Protein AF-A0A357CZ38-F1 (afdb_monomer)

Foldseek 3Di:
DQVVLVVLVVVCVVVVFFEEAEEEDPCCVPCVFVVCVVVVCVVVRHRYDYLQNCLVVDDFADFPDDDPDPSLSSLRSSLLSQLVDPRYDYEYEAADCDDVRVVSLVRSCVSNVVSVHHYHYDHGYDDD

Sequence (128 aa):
IRAKGLDAIEYARKNSRRVMILASRPYHIDPEIGHGIDKLASALGFVVVSEDSVASLTTPAQVDVINQWTYHARLYNAAKYATEHADTELVQLVSFGCGIDAITTDEVRSILERGGKLYTQIKIDEIT

Solvent-accessible surface area (backbone atoms only — not comparable to full-atom values): 7169 Å² total; per-residue (Å²): 104,45,70,59,31,49,54,46,52,51,50,18,58,77,66,79,30,38,36,33,31,55,32,62,57,82,70,45,73,39,78,93,64,33,74,57,51,69,58,52,44,40,73,76,54,33,37,76,38,45,24,76,35,40,25,79,78,40,72,83,52,90,72,99,62,92,82,89,47,74,66,59,52,24,49,40,9,27,32,41,42,26,43,78,32,94,58,37,43,54,39,38,50,39,69,59,83,56,74,70,45,39,58,52,51,52,50,38,35,50,48,16,48,78,46,77,37,79,71,45,74,46,80,54,72,89,82,129

pLDDT: mean 91.88, std 8.94, range [46.5, 98.44]

Radius of gyration: 14.03 Å; Cα contacts (8 Å, |Δi|>4): 198; chains: 1; bounding box: 39×34×30 Å

Structure (mmCIF, N/CA/C/O backbone):
data_AF-A0A357CZ38-F1
#
_entry.id   AF-A0A357CZ38-F1
#
loop_
_atom_site.group_PDB
_atom_site.id
_atom_site.type_symbol
_atom_site.label_atom_id
_atom_site.label_alt_id
_atom_site.label_comp_id
_atom_site.label_asym_id
_atom_site.label_entity_id
_atom_site.label_seq_id
_atom_site.pdbx_PDB_ins_code
_atom_site.Cartn_x
_atom_site.Cartn_y
_atom_site.Cartn_z
_atom_site.occupancy
_atom_site.B_iso_or_equiv
_atom_site.auth_seq_id
_atom_site.auth_comp_id
_atom_site.auth_asym_id
_atom_site.auth_atom_id
_atom_site.pdbx_PDB_model_num
ATOM 1 N N . ILE A 1 1 ? -11.949 -7.305 -9.566 1.00 81.81 1 ILE A N 1
ATOM 2 C CA . ILE A 1 1 ? -11.042 -6.807 -8.501 1.00 81.81 1 ILE A CA 1
ATOM 3 C C . ILE A 1 1 ? -11.688 -5.639 -7.759 1.00 81.81 1 ILE A C 1
ATOM 5 O O . ILE A 1 1 ? -12.101 -5.848 -6.633 1.00 81.81 1 ILE A O 1
ATOM 9 N N . ARG A 1 2 ? -11.927 -4.485 -8.399 1.00 91.00 2 ARG A N 1
ATOM 10 C CA . ARG A 1 2 ? -12.509 -3.281 -7.755 1.00 91.00 2 ARG A CA 1
ATOM 11 C C . ARG A 1 2 ? -13.789 -3.507 -6.935 1.00 91.00 2 ARG A C 1
ATOM 13 O O . ARG A 1 2 ? -13.831 -3.117 -5.779 1.00 91.00 2 ARG A O 1
ATOM 20 N N . ALA A 1 3 ? -14.792 -4.196 -7.490 1.00 94.38 3 ALA A N 1
ATOM 21 C CA . ALA A 1 3 ? -16.025 -4.508 -6.752 1.00 94.38 3 ALA A CA 1
ATOM 22 C C . ALA A 1 3 ? -15.754 -5.334 -5.478 1.00 94.38 3 ALA A C 1
ATOM 24 O O . ALA A 1 3 ? -16.264 -5.017 -4.415 1.00 94.38 3 ALA A O 1
ATOM 25 N N . LYS A 1 4 ? -14.864 -6.331 -5.559 1.00 95.31 4 LYS A N 1
ATOM 26 C CA . LYS A 1 4 ? -14.449 -7.127 -4.394 1.00 95.31 4 LYS A CA 1
ATOM 27 C C . LYS A 1 4 ? -13.626 -6.327 -3.385 1.00 95.31 4 LYS A C 1
ATOM 29 O O . LYS A 1 4 ? -13.738 -6.577 -2.193 1.00 95.31 4 LYS A O 1
ATOM 34 N N . GLY A 1 5 ? -12.833 -5.366 -3.854 1.00 96.06 5 GLY A N 1
ATOM 35 C CA . GLY A 1 5 ? -12.133 -4.410 -2.999 1.00 96.06 5 GLY A CA 1
ATOM 36 C C . GLY A 1 5 ? -13.097 -3.566 -2.168 1.00 96.06 5 GLY A C 1
ATOM 37 O O . GLY A 1 5 ? -12.914 -3.435 -0.962 1.00 96.06 5 GLY A O 1
ATOM 38 N N . LEU A 1 6 ? -14.159 -3.060 -2.800 1.00 97.12 6 LEU A N 1
ATOM 39 C CA . LEU A 1 6 ? -15.229 -2.335 -2.116 1.00 97.12 6 LEU A CA 1
ATOM 40 C C . LEU A 1 6 ? -15.962 -3.223 -1.105 1.00 97.12 6 LEU A C 1
ATOM 42 O O . LEU A 1 6 ? -16.078 -2.826 0.053 1.00 97.12 6 LEU A O 1
ATOM 46 N N . ASP A 1 7 ? -16.357 -4.441 -1.498 1.00 97.94 7 ASP A N 1
ATOM 47 C CA . ASP A 1 7 ? -16.976 -5.415 -0.585 1.00 97.94 7 ASP A CA 1
ATOM 48 C C . ASP A 1 7 ? -16.093 -5.654 0.659 1.00 97.94 7 ASP A C 1
ATOM 50 O O . ASP A 1 7 ? -16.586 -5.693 1.788 1.00 97.94 7 ASP A O 1
ATOM 54 N N . ALA A 1 8 ? -14.775 -5.790 0.465 1.00 97.62 8 ALA A N 1
ATOM 55 C CA . ALA A 1 8 ? -13.810 -6.005 1.540 1.00 97.62 8 ALA A CA 1
ATOM 56 C C . ALA A 1 8 ? -13.671 -4.780 2.458 1.00 97.62 8 ALA A C 1
ATOM 58 O O . ALA A 1 8 ? -13.682 -4.929 3.679 1.00 97.62 8 ALA A O 1
ATOM 59 N N . ILE A 1 9 ? -13.593 -3.568 1.901 1.00 98.00 9 ILE A N 1
ATOM 60 C CA . ILE A 1 9 ? -13.539 -2.323 2.684 1.00 98.00 9 ILE A CA 1
ATOM 61 C C . ILE A 1 9 ? -14.814 -2.147 3.511 1.00 98.00 9 ILE A C 1
ATOM 63 O O . ILE A 1 9 ? -14.751 -1.820 4.698 1.00 98.00 9 ILE A O 1
ATOM 67 N N . GLU A 1 10 ? -15.981 -2.392 2.915 1.00 97.94 10 GLU A N 1
ATOM 68 C CA . GLU A 1 10 ? -17.246 -2.343 3.642 1.00 97.94 10 GLU A CA 1
ATOM 69 C C . GLU A 1 10 ? -17.300 -3.381 4.759 1.00 97.94 10 GLU A C 1
ATOM 71 O O . GLU A 1 10 ? -17.736 -3.068 5.867 1.00 97.94 10 GLU A O 1
ATOM 76 N N . TYR A 1 11 ? -16.848 -4.607 4.487 1.00 98.31 11 TYR A N 1
ATOM 77 C CA . TYR A 1 11 ? -16.737 -5.646 5.501 1.00 98.31 11 TYR A CA 1
ATOM 78 C C . TYR A 1 11 ? -15.812 -5.210 6.644 1.00 98.31 11 TYR A C 1
ATOM 80 O O . TYR A 1 11 ? -16.179 -5.378 7.807 1.00 98.31 11 TYR A O 1
ATOM 88 N N . ALA A 1 12 ? -14.658 -4.607 6.342 1.00 98.19 12 ALA A N 1
ATOM 89 C CA . ALA A 1 12 ? -13.726 -4.111 7.351 1.00 98.19 12 ALA A CA 1
ATOM 90 C C . ALA A 1 12 ? -14.404 -3.104 8.285 1.00 98.19 12 ALA A C 1
ATOM 92 O O . ALA A 1 12 ? -14.440 -3.306 9.499 1.00 98.19 12 ALA A O 1
ATOM 93 N N . ARG A 1 13 ? -15.049 -2.086 7.707 1.00 97.69 13 ARG A N 1
ATOM 94 C CA . ARG A 1 13 ? -15.745 -1.023 8.444 1.00 97.69 13 ARG A CA 1
ATOM 95 C C . ARG A 1 13 ? -16.922 -1.547 9.264 1.00 97.69 13 ARG A C 1
ATOM 97 O O . ARG A 1 13 ? -17.047 -1.195 10.432 1.00 97.69 13 ARG A O 1
ATOM 104 N N . LYS A 1 14 ? -17.746 -2.435 8.691 1.00 98.25 14 LYS A N 1
ATOM 105 C CA . LYS A 1 14 ? -18.881 -3.080 9.385 1.00 98.25 14 LYS A CA 1
ATOM 106 C C . LYS A 1 14 ? -18.436 -3.916 10.589 1.00 98.25 14 LYS A C 1
ATOM 108 O O . LYS A 1 14 ? -19.205 -4.071 11.530 1.00 98.25 14 LYS A O 1
ATOM 113 N N . ASN A 1 15 ? -17.213 -4.444 10.562 1.00 97.88 15 ASN A N 1
ATOM 114 C CA . ASN A 1 15 ? -16.657 -5.289 11.620 1.00 97.88 15 ASN A CA 1
ATOM 115 C C . ASN A 1 15 ? -15.610 -4.569 12.488 1.00 97.88 15 ASN A C 1
ATOM 117 O O . ASN A 1 15 ? -14.876 -5.237 13.216 1.00 97.88 15 ASN A O 1
ATOM 121 N N . SER A 1 16 ? -15.509 -3.237 12.406 1.00 97.31 16 SER A N 1
ATOM 122 C CA . SER A 1 16 ? -14.522 -2.432 13.147 1.00 97.31 16 SER A CA 1
ATOM 123 C C . SER A 1 16 ? -13.074 -2.912 12.967 1.00 97.31 16 SER A C 1
ATOM 125 O O . SER A 1 16 ? -12.264 -2.868 13.893 1.00 97.31 16 SER A O 1
ATOM 127 N N . ARG A 1 17 ? -12.743 -3.398 11.767 1.00 97.94 17 ARG A N 1
ATOM 128 C CA . ARG A 1 17 ? -11.399 -3.833 11.375 1.00 97.94 17 ARG A CA 1
ATOM 129 C C . ARG A 1 17 ? -10.720 -2.756 10.545 1.00 97.94 17 ARG A C 1
ATOM 131 O O . ARG A 1 17 ? -11.363 -2.060 9.763 1.00 97.94 17 ARG A O 1
ATOM 138 N N . ARG A 1 18 ? -9.399 -2.667 10.680 1.00 97.94 18 ARG A N 1
ATOM 139 C CA . ARG A 1 18 ? -8.569 -1.794 9.844 1.00 97.94 18 ARG A CA 1
ATOM 140 C C . ARG A 1 18 ? -8.324 -2.429 8.481 1.00 97.94 18 ARG A C 1
ATOM 142 O O . ARG A 1 18 ? -8.227 -3.653 8.364 1.00 97.94 18 ARG A O 1
ATOM 149 N N . VAL A 1 19 ? -8.187 -1.585 7.467 1.00 98.44 19 VAL A N 1
ATOM 150 C CA . VAL A 1 19 ? -7.829 -1.986 6.106 1.00 98.44 19 VAL A CA 1
ATOM 151 C C . VAL A 1 19 ? -6.316 -1.874 5.942 1.00 98.44 19 VAL A C 1
ATOM 153 O O . VAL A 1 19 ? -5.730 -0.847 6.277 1.00 98.44 19 VAL A O 1
ATOM 156 N N . MET A 1 20 ? -5.684 -2.921 5.416 1.00 98.38 20 MET A N 1
ATOM 157 C CA . MET A 1 20 ? -4.292 -2.881 4.976 1.00 98.38 20 MET A CA 1
ATOM 158 C C . MET A 1 20 ? -4.254 -2.932 3.453 1.00 98.38 20 MET A C 1
ATOM 160 O O . MET A 1 20 ? -4.645 -3.930 2.848 1.00 98.38 20 MET A O 1
ATOM 164 N N . ILE A 1 21 ? -3.755 -1.867 2.835 1.00 98.06 21 ILE A N 1
ATOM 165 C CA . ILE A 1 21 ? -3.370 -1.877 1.429 1.00 98.06 21 ILE A CA 1
ATOM 166 C C . ILE A 1 21 ? -2.002 -2.544 1.355 1.00 98.06 21 ILE A C 1
ATOM 168 O O . ILE A 1 21 ? -0.999 -1.950 1.752 1.00 98.06 21 ILE A O 1
ATOM 172 N N . LEU A 1 22 ? -1.965 -3.774 0.853 1.00 96.31 22 LEU A N 1
ATOM 173 C CA . LEU A 1 22 ? -0.722 -4.480 0.575 1.00 96.31 22 LEU A CA 1
ATOM 174 C C . LEU A 1 22 ? -0.306 -4.173 -0.865 1.00 96.31 22 LEU A C 1
ATOM 176 O O . LEU A 1 22 ? -0.731 -4.833 -1.813 1.00 96.31 22 LEU A O 1
ATOM 180 N N . ALA A 1 23 ? 0.488 -3.118 -1.021 1.00 95.50 23 ALA A N 1
ATOM 181 C CA . ALA A 1 23 ? 0.969 -2.661 -2.312 1.00 95.50 23 ALA A CA 1
ATOM 182 C C . ALA A 1 23 ? 2.235 -3.430 -2.696 1.00 95.50 23 ALA A C 1
ATOM 184 O O . ALA A 1 23 ? 3.204 -3.473 -1.938 1.00 95.50 23 ALA A O 1
ATOM 185 N N . SER A 1 24 ? 2.247 -4.046 -3.874 1.00 90.31 24 SER A N 1
ATOM 186 C CA . SER A 1 24 ? 3.365 -4.896 -4.282 1.00 90.31 24 SER A CA 1
ATOM 187 C C . SER A 1 24 ? 3.521 -4.951 -5.797 1.00 90.31 24 SER A C 1
ATOM 189 O O . SER A 1 24 ? 2.592 -4.667 -6.556 1.00 90.31 24 SER A O 1
ATOM 191 N N . ARG A 1 25 ? 4.724 -5.295 -6.265 1.00 88.19 25 ARG A N 1
ATOM 192 C CA . ARG A 1 25 ? 4.964 -5.660 -7.672 1.00 88.19 25 ARG A CA 1
ATOM 193 C C . ARG A 1 25 ? 4.201 -6.941 -8.048 1.00 88.19 25 ARG A C 1
ATOM 195 O O . ARG A 1 25 ? 4.086 -7.812 -7.191 1.00 88.19 25 ARG A O 1
ATOM 202 N N . PRO A 1 26 ? 3.764 -7.107 -9.317 1.00 85.94 26 PRO A N 1
ATOM 203 C CA . PRO A 1 26 ? 2.977 -8.270 -9.739 1.00 85.94 26 PRO A CA 1
ATOM 204 C C . PRO A 1 26 ? 3.593 -9.629 -9.395 1.00 85.94 26 PRO A C 1
ATOM 206 O O . PRO A 1 26 ? 2.853 -10.561 -9.123 1.00 85.94 26 PRO A O 1
ATOM 209 N N . TYR A 1 27 ? 4.923 -9.742 -9.379 1.00 85.94 27 TYR A N 1
ATOM 210 C CA . TYR A 1 27 ? 5.610 -10.993 -9.058 1.00 85.94 27 TYR A CA 1
ATOM 211 C C . TYR A 1 27 ? 5.538 -11.381 -7.571 1.00 85.94 27 TYR A C 1
ATOM 213 O O . TYR A 1 27 ? 5.681 -12.552 -7.260 1.00 85.94 27 TYR A O 1
ATOM 221 N N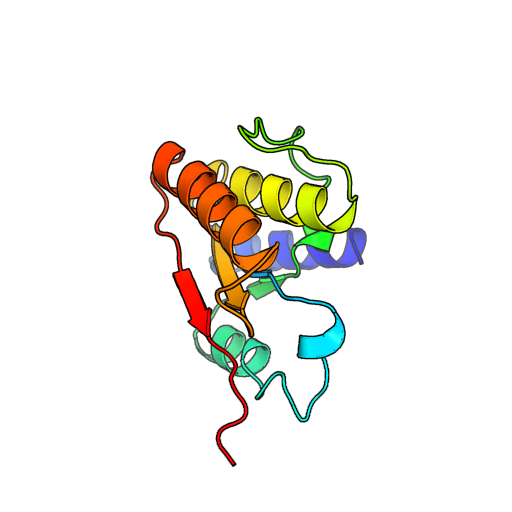 . HIS A 1 28 ? 5.250 -10.461 -6.641 1.00 88.00 28 HIS A N 1
ATOM 222 C CA . HIS A 1 28 ? 5.124 -10.810 -5.215 1.00 88.00 28 HIS A CA 1
ATOM 223 C C . HIS A 1 28 ? 3.873 -11.638 -4.888 1.00 88.00 28 HIS A C 1
ATOM 225 O O . HIS A 1 28 ? 3.734 -12.108 -3.763 1.00 88.00 28 HIS A O 1
ATOM 231 N N . ILE A 1 29 ? 2.943 -11.797 -5.836 1.00 84.38 29 ILE A N 1
ATOM 232 C CA . ILE A 1 29 ? 1.805 -12.711 -5.671 1.00 84.38 29 ILE A CA 1
ATOM 233 C C . ILE A 1 29 ? 2.228 -14.180 -5.780 1.00 84.38 29 ILE A C 1
ATOM 235 O O . ILE A 1 29 ? 1.459 -15.066 -5.407 1.00 84.38 29 ILE A O 1
ATOM 239 N N . ASP A 1 30 ? 3.424 -14.438 -6.316 1.00 84.50 30 ASP A N 1
ATOM 240 C CA . ASP A 1 30 ? 3.953 -15.785 -6.428 1.00 84.50 30 ASP A CA 1
ATOM 241 C C . ASP A 1 30 ? 4.093 -16.412 -5.026 1.00 84.50 30 ASP A C 1
ATOM 243 O O . ASP A 1 30 ? 4.662 -15.773 -4.135 1.00 84.50 30 ASP A O 1
ATOM 247 N N . PRO A 1 31 ? 3.572 -17.631 -4.784 1.00 78.56 31 PRO A N 1
ATOM 248 C CA . PRO A 1 31 ? 3.658 -18.288 -3.482 1.00 78.56 31 PRO A CA 1
ATOM 249 C C . PRO A 1 31 ? 5.084 -18.472 -2.948 1.00 78.56 31 PRO A C 1
ATOM 251 O O . PRO A 1 31 ? 5.259 -18.507 -1.729 1.00 78.56 31 PRO A O 1
ATOM 254 N N . GLU A 1 32 ? 6.081 -18.583 -3.828 1.00 77.19 32 GLU A N 1
ATOM 255 C CA . GLU A 1 32 ? 7.492 -18.734 -3.459 1.00 77.19 32 GLU A CA 1
ATOM 256 C C . GLU A 1 32 ? 8.120 -17.396 -3.027 1.00 77.19 32 GLU A C 1
ATOM 258 O O . GLU A 1 32 ? 9.109 -17.397 -2.299 1.00 77.19 32 GLU A O 1
ATOM 263 N N . ILE A 1 33 ? 7.500 -16.260 -3.385 1.00 74.69 33 ILE A N 1
ATOM 264 C CA . ILE A 1 33 ? 7.996 -14.896 -3.121 1.00 74.69 33 ILE A CA 1
ATOM 265 C C . ILE A 1 33 ? 7.167 -14.166 -2.051 1.00 74.69 33 ILE A C 1
ATOM 267 O O . ILE A 1 33 ? 7.697 -13.435 -1.219 1.00 74.69 33 ILE A O 1
ATOM 271 N N . GLY A 1 34 ? 5.841 -14.305 -2.067 1.00 71.12 34 GLY A N 1
ATOM 272 C CA . GLY A 1 34 ? 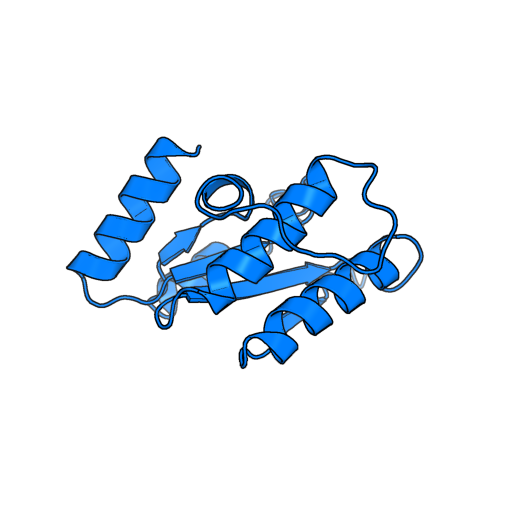4.934 -13.523 -1.219 1.00 71.12 34 GLY A CA 1
ATOM 273 C C . GLY A 1 34 ? 4.952 -13.918 0.260 1.00 71.12 34 GLY A C 1
ATOM 274 O O . GLY A 1 34 ? 4.392 -13.204 1.095 1.00 71.12 34 GLY A O 1
ATOM 275 N N . HIS A 1 35 ? 5.560 -15.068 0.582 1.00 76.69 35 HIS A N 1
ATOM 276 C CA . HIS A 1 35 ? 5.775 -15.606 1.933 1.00 76.69 35 HIS A CA 1
ATOM 277 C C . HIS A 1 35 ? 4.542 -15.566 2.867 1.00 76.69 35 HIS A C 1
ATOM 279 O O . HIS A 1 35 ? 4.673 -15.551 4.090 1.00 76.69 35 HIS A O 1
ATOM 285 N N . GLY A 1 36 ? 3.323 -15.552 2.313 1.00 84.06 36 GLY A N 1
ATOM 286 C CA . GLY A 1 36 ? 2.073 -15.509 3.079 1.00 84.06 36 GLY A CA 1
ATOM 287 C C . GLY A 1 36 ? 1.859 -14.234 3.905 1.00 84.06 36 GLY A C 1
ATOM 288 O O . GLY A 1 36 ? 1.157 -14.279 4.918 1.00 84.06 36 GLY A O 1
ATOM 289 N N . ILE A 1 37 ? 2.456 -13.103 3.511 1.00 89.31 37 ILE A N 1
ATOM 290 C CA . ILE A 1 37 ? 2.331 -11.820 4.229 1.00 89.31 37 ILE A CA 1
ATOM 291 C C . ILE A 1 37 ? 0.866 -11.369 4.339 1.00 89.31 37 ILE A C 1
ATOM 293 O O . ILE A 1 37 ? 0.441 -10.852 5.373 1.00 89.31 37 ILE A O 1
ATOM 297 N N . ASP A 1 38 ? 0.067 -11.621 3.307 1.00 87.75 38 ASP A N 1
ATOM 298 C CA . ASP A 1 38 ? -1.378 -11.388 3.284 1.00 87.75 38 ASP A CA 1
ATOM 299 C C . ASP A 1 38 ? -2.120 -12.187 4.375 1.00 87.75 38 ASP A C 1
ATOM 301 O O . ASP A 1 38 ? -3.002 -11.660 5.067 1.00 87.75 38 ASP A O 1
ATOM 305 N N . LYS A 1 39 ? -1.725 -13.448 4.587 1.00 90.19 39 LYS A N 1
ATOM 306 C CA . LYS A 1 39 ? -2.282 -14.311 5.638 1.00 90.19 39 LYS A CA 1
ATOM 307 C C . LYS A 1 39 ? -1.876 -13.827 7.023 1.00 90.19 39 LYS A C 1
ATOM 309 O O . LYS A 1 39 ? -2.722 -13.793 7.916 1.00 90.19 39 LYS A O 1
ATOM 314 N N . LEU A 1 40 ? -0.618 -13.414 7.197 1.00 92.00 40 LEU A N 1
ATOM 315 C CA . LEU A 1 40 ? -0.139 -12.833 8.452 1.00 92.00 40 LEU A CA 1
ATOM 316 C C . LEU A 1 40 ? -0.911 -11.553 8.796 1.00 92.00 40 LEU A C 1
ATOM 318 O O . LEU A 1 40 ? -1.422 -11.426 9.907 1.00 92.00 40 LEU A O 1
ATOM 322 N N . ALA A 1 41 ? -1.065 -10.635 7.840 1.00 93.88 41 ALA A N 1
ATOM 323 C CA . ALA A 1 41 ? -1.844 -9.414 8.029 1.00 93.88 41 ALA A CA 1
ATOM 324 C C . ALA A 1 41 ? -3.304 -9.718 8.408 1.00 93.88 41 ALA A C 1
ATOM 326 O O . ALA A 1 41 ? -3.848 -9.118 9.338 1.00 93.88 41 ALA A O 1
ATOM 327 N N . SER A 1 42 ? -3.917 -10.709 7.755 1.00 93.38 42 SER A N 1
ATOM 328 C CA . SER A 1 42 ? -5.274 -11.160 8.085 1.00 93.38 42 SER A CA 1
ATOM 329 C C . SER A 1 42 ? -5.368 -11.740 9.504 1.00 93.38 42 SER A C 1
ATOM 331 O O . SER A 1 42 ? -6.311 -11.436 10.238 1.00 93.38 42 SER A O 1
ATOM 333 N N . ALA A 1 43 ? -4.372 -12.525 9.930 1.00 94.69 43 ALA A N 1
ATOM 334 C CA . ALA A 1 43 ? -4.286 -13.077 11.284 1.00 94.69 43 ALA A CA 1
ATOM 335 C C . ALA A 1 43 ? -4.094 -11.989 12.358 1.00 94.69 43 ALA A C 1
ATOM 337 O O . ALA A 1 43 ? -4.625 -12.114 13.459 1.00 94.69 43 ALA A O 1
ATOM 338 N N . LEU A 1 44 ? -3.413 -10.889 12.017 1.00 95.19 44 LEU A N 1
ATOM 339 C CA . LEU A 1 44 ? -3.286 -9.689 12.856 1.00 95.19 44 LEU A CA 1
ATOM 340 C C . LEU A 1 44 ? -4.569 -8.837 12.906 1.00 95.19 44 LEU A C 1
ATOM 342 O O . LEU A 1 44 ? -4.606 -7.808 13.577 1.00 95.19 44 LEU A O 1
ATOM 346 N N . GLY A 1 45 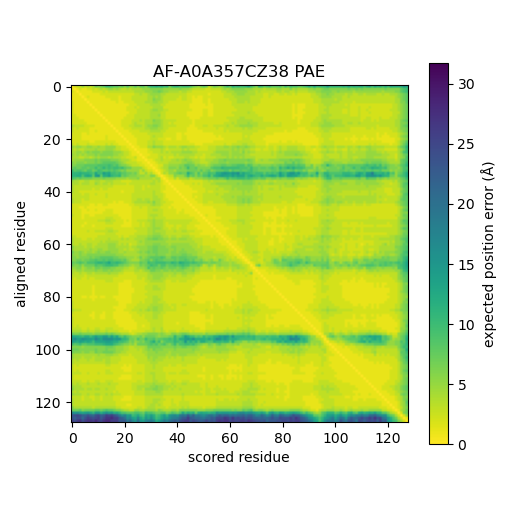? -5.636 -9.260 12.223 1.00 95.75 45 GLY A N 1
ATOM 347 C CA . GLY A 1 45 ? -6.958 -8.645 12.297 1.00 95.75 45 GLY A CA 1
ATOM 348 C C . GLY A 1 45 ? -7.281 -7.666 11.171 1.00 95.75 45 GLY A C 1
ATOM 349 O O . GLY A 1 45 ? -8.407 -7.157 11.139 1.00 95.75 45 GLY A O 1
ATOM 350 N N . PHE A 1 46 ? -6.358 -7.436 10.235 1.00 97.75 46 PHE A N 1
ATOM 351 C CA . PHE A 1 46 ? -6.584 -6.557 9.091 1.00 97.75 46 PHE A CA 1
ATOM 352 C C . PHE A 1 46 ? -7.482 -7.206 8.040 1.00 97.75 46 PHE A C 1
ATOM 354 O O . PHE A 1 46 ? -7.512 -8.423 7.869 1.00 97.75 46 PHE A O 1
ATOM 361 N N . VAL A 1 47 ? -8.182 -6.364 7.287 1.00 98.06 47 VAL A N 1
ATOM 362 C CA . VAL A 1 47 ? -8.732 -6.746 5.987 1.00 98.06 47 VAL A CA 1
ATOM 363 C C . VAL A 1 47 ? -7.758 -6.277 4.916 1.00 98.06 47 VAL A C 1
ATOM 365 O O . VAL A 1 47 ? -7.483 -5.083 4.809 1.00 98.06 47 VAL A O 1
ATOM 368 N N . VAL A 1 48 ? -7.211 -7.218 4.150 1.00 96.75 48 VAL A N 1
ATOM 369 C CA . VAL A 1 48 ? -6.165 -6.939 3.161 1.00 96.75 48 VAL A CA 1
ATOM 370 C C . VAL A 1 48 ? -6.785 -6.656 1.794 1.00 96.75 48 VAL A C 1
ATOM 372 O O . VAL A 1 48 ? -7.626 -7.417 1.316 1.00 96.75 48 VAL A O 1
ATOM 375 N N . VAL A 1 49 ? -6.351 -5.571 1.155 1.00 97.06 49 VAL A N 1
ATOM 376 C CA . VAL A 1 49 ? -6.715 -5.202 -0.221 1.00 97.06 49 VAL A CA 1
ATOM 377 C C . VAL A 1 49 ? -5.465 -4.838 -1.022 1.00 97.06 49 VAL A C 1
ATOM 379 O O . VAL A 1 49 ? -4.450 -4.444 -0.455 1.00 97.06 49 VAL A O 1
ATOM 382 N N . SER A 1 50 ? -5.530 -4.957 -2.348 1.00 95.56 50 SER A N 1
ATOM 383 C CA . SER A 1 50 ? -4.454 -4.504 -3.240 1.00 95.56 50 SER A CA 1
ATOM 384 C C . SER A 1 50 ? -4.557 -3.010 -3.552 1.00 95.56 50 SER A C 1
ATOM 386 O O . SER A 1 50 ? -5.624 -2.406 -3.424 1.00 95.56 50 SER A O 1
ATOM 388 N N . GLU A 1 51 ? -3.480 -2.415 -4.059 1.00 95.12 51 GLU A N 1
ATOM 389 C CA . GLU A 1 51 ? -3.471 -1.027 -4.528 1.00 95.12 51 GLU A CA 1
ATOM 390 C C . GLU A 1 51 ? -4.488 -0.792 -5.661 1.00 95.12 51 GLU A C 1
ATOM 392 O O . GLU A 1 51 ? -5.213 0.203 -5.657 1.00 95.12 51 GLU A O 1
ATOM 397 N N . ASP A 1 52 ? -4.635 -1.748 -6.589 1.00 93.94 52 ASP A N 1
ATOM 398 C CA . ASP A 1 52 ? -5.601 -1.672 -7.699 1.00 93.94 52 ASP A CA 1
ATOM 399 C C . ASP A 1 52 ? -7.068 -1.695 -7.230 1.00 93.94 52 ASP A C 1
ATOM 401 O O . ASP A 1 52 ? -7.967 -1.252 -7.949 1.00 93.94 52 ASP A O 1
ATOM 405 N N . SER A 1 53 ? -7.322 -2.186 -6.013 1.00 96.12 53 SER A N 1
ATOM 406 C CA . SER A 1 53 ? -8.662 -2.205 -5.417 1.00 96.12 53 SER A CA 1
ATOM 407 C C . SER A 1 53 ? -9.135 -0.816 -4.986 1.00 96.12 53 SER A C 1
ATOM 409 O O . SER A 1 53 ? -10.340 -0.572 -4.967 1.00 96.12 53 SER A O 1
ATOM 411 N N . VAL A 1 54 ? -8.202 0.088 -4.670 1.00 96.94 54 VAL A N 1
ATOM 412 C CA . VAL A 1 54 ? -8.493 1.407 -4.084 1.00 96.94 54 VAL A CA 1
ATOM 413 C C . VAL A 1 54 ? -8.060 2.580 -4.958 1.00 96.94 54 VAL A C 1
ATOM 415 O O . VAL A 1 54 ? -8.574 3.682 -4.802 1.00 96.94 54 VAL A O 1
ATOM 418 N N . ALA A 1 55 ? -7.173 2.357 -5.929 1.00 95.44 55 ALA A N 1
ATOM 419 C CA . ALA A 1 55 ? -6.587 3.412 -6.756 1.00 95.44 55 ALA A CA 1
ATOM 420 C C . ALA A 1 55 ? -7.599 4.276 -7.535 1.00 95.44 55 ALA A C 1
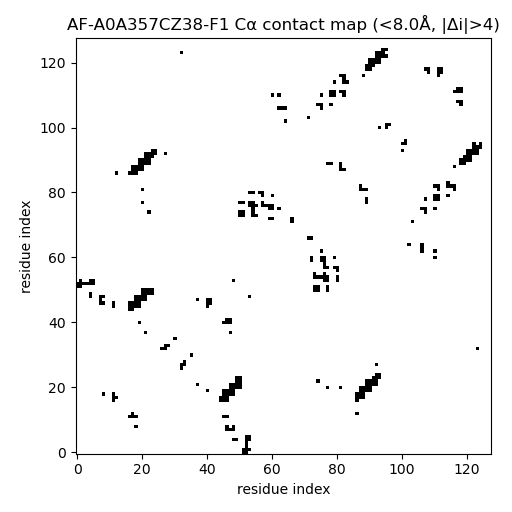ATOM 422 O O . ALA A 1 55 ? -7.268 5.397 -7.921 1.00 95.44 55 ALA A O 1
ATOM 423 N N . SER A 1 56 ? -8.807 3.764 -7.800 1.00 95.50 56 SER A N 1
ATOM 424 C CA . SER A 1 56 ? -9.890 4.503 -8.470 1.00 95.50 56 SER A CA 1
ATOM 425 C C . SER A 1 56 ? -10.901 5.138 -7.511 1.00 95.50 56 SER A C 1
ATOM 427 O O . SER A 1 56 ? -11.863 5.741 -7.973 1.00 95.50 56 SER A O 1
ATOM 429 N N . LEU A 1 57 ? -10.743 4.943 -6.199 1.00 96.62 57 LEU A N 1
ATOM 430 C CA . LEU A 1 57 ? -11.655 5.448 -5.165 1.00 96.62 57 LEU A CA 1
ATOM 431 C C . LEU A 1 57 ? -11.236 6.817 -4.621 1.00 96.62 57 LEU A C 1
ATOM 433 O O . LEU A 1 57 ? -11.935 7.387 -3.792 1.00 96.62 57 LEU A O 1
ATOM 437 N N . THR A 1 58 ? -10.112 7.345 -5.099 1.00 96.50 58 THR A N 1
ATOM 438 C CA . THR A 1 58 ? -9.638 8.695 -4.807 1.00 96.50 58 THR A CA 1
ATOM 439 C C . THR A 1 58 ? -9.373 9.450 -6.107 1.00 96.50 58 THR A C 1
ATOM 441 O O . THR A 1 58 ? -9.290 8.870 -7.195 1.00 96.50 58 THR A O 1
ATOM 444 N N . THR A 1 59 ? -9.233 10.766 -6.000 1.00 96.19 59 THR A N 1
ATOM 445 C CA . THR A 1 59 ? -8.746 11.583 -7.114 1.00 96.19 59 THR A CA 1
ATOM 446 C C . THR A 1 59 ? -7.246 11.348 -7.312 1.00 96.19 59 THR A C 1
ATOM 448 O O . THR A 1 59 ? -6.554 11.063 -6.332 1.00 96.19 59 THR A O 1
ATOM 451 N N . PRO A 1 60 ? -6.699 11.497 -8.534 1.00 95.44 60 PRO A N 1
ATOM 452 C CA . PRO A 1 60 ? -5.276 11.273 -8.781 1.00 95.44 60 PRO A CA 1
ATOM 453 C C . PRO A 1 60 ? -4.370 11.982 -7.765 1.00 95.44 60 PRO A C 1
ATOM 455 O O . PRO A 1 60 ? -4.637 13.124 -7.372 1.00 95.44 60 PRO A O 1
ATOM 458 N N . ALA A 1 61 ? -3.330 11.291 -7.301 1.00 95.06 61 ALA A N 1
ATOM 459 C CA . ALA A 1 61 ? -2.340 11.874 -6.408 1.00 95.06 61 ALA A CA 1
ATOM 460 C C . ALA A 1 61 ? -1.562 12.986 -7.123 1.00 95.06 61 ALA A C 1
ATOM 462 O O . ALA A 1 61 ? -1.218 12.860 -8.300 1.00 95.06 61 ALA A O 1
ATOM 463 N N . GLN A 1 62 ? -1.287 14.077 -6.406 1.00 93.88 62 GLN A N 1
ATOM 464 C CA . GLN A 1 62 ? -0.292 15.048 -6.849 1.00 93.88 62 GLN A CA 1
ATOM 465 C C . GLN A 1 62 ? 1.084 14.458 -6.566 1.00 93.88 62 GLN A C 1
ATOM 467 O O . GLN A 1 62 ? 1.336 14.028 -5.441 1.00 93.88 62 GLN A O 1
ATOM 472 N N . VAL A 1 63 ? 1.924 14.403 -7.598 1.00 95.12 63 VAL A N 1
ATOM 473 C CA . VAL A 1 63 ? 3.237 13.765 -7.534 1.00 95.12 63 VAL A CA 1
ATOM 474 C C . VAL A 1 63 ? 4.317 14.694 -8.053 1.00 95.12 63 VAL A C 1
ATOM 476 O O . VAL A 1 63 ? 4.083 15.436 -9.008 1.00 95.12 63 VAL A O 1
ATOM 479 N N . ASP A 1 64 ? 5.498 14.610 -7.451 1.00 92.69 64 ASP A N 1
ATOM 480 C CA . ASP A 1 64 ? 6.661 15.433 -7.806 1.00 92.69 64 ASP A CA 1
ATOM 481 C C . ASP A 1 64 ? 7.594 14.724 -8.814 1.00 92.69 64 ASP A C 1
ATOM 483 O O . ASP A 1 64 ? 8.666 15.218 -9.170 1.00 92.69 64 ASP A O 1
ATOM 487 N N . VAL A 1 65 ? 7.167 13.562 -9.319 1.00 93.00 65 VAL A N 1
ATOM 488 C CA . VAL A 1 65 ? 7.914 12.692 -10.238 1.00 93.00 65 VAL A CA 1
ATOM 489 C C . VAL A 1 65 ? 7.187 12.499 -11.571 1.00 93.00 65 VAL A C 1
ATOM 491 O O . VAL A 1 65 ? 5.964 12.615 -11.673 1.00 93.00 65 VAL A O 1
ATOM 494 N N . ILE A 1 66 ? 7.936 12.137 -12.617 1.00 90.50 66 ILE A N 1
ATOM 495 C CA . ILE A 1 66 ? 7.359 11.808 -13.927 1.00 90.50 66 ILE A CA 1
ATOM 496 C C . ILE A 1 66 ? 6.518 10.530 -13.813 1.00 90.50 66 ILE A C 1
ATOM 498 O O . ILE A 1 66 ? 7.036 9.435 -13.595 1.00 90.50 66 ILE A O 1
ATOM 502 N N . ASN A 1 67 ? 5.209 10.665 -14.022 1.00 88.12 67 ASN A N 1
ATOM 503 C CA . ASN A 1 67 ? 4.257 9.564 -13.940 1.00 88.12 67 ASN A CA 1
ATOM 504 C C . ASN A 1 67 ? 3.796 9.114 -15.336 1.00 88.12 67 ASN A C 1
ATOM 506 O O . ASN A 1 67 ? 2.767 9.557 -15.840 1.00 88.12 67 ASN A O 1
ATOM 510 N N . GLN A 1 68 ? 4.584 8.244 -15.973 1.00 85.81 68 GLN A N 1
ATOM 511 C CA . GLN A 1 68 ? 4.296 7.705 -17.314 1.00 85.81 68 GLN A CA 1
ATOM 512 C C . GLN A 1 68 ? 3.621 6.327 -17.303 1.00 85.81 68 GLN A C 1
ATOM 514 O O . GLN A 1 68 ? 3.130 5.876 -18.337 1.00 85.81 68 GLN A O 1
ATOM 519 N N . TRP A 1 69 ? 3.592 5.646 -16.156 1.00 85.31 69 TRP A N 1
ATOM 520 C CA . TRP A 1 69 ? 3.195 4.242 -16.076 1.00 85.31 69 TRP A CA 1
ATOM 521 C C . TRP A 1 69 ? 1.959 4.069 -15.201 1.00 85.31 69 TRP A C 1
ATOM 523 O O . TRP A 1 69 ? 1.959 4.397 -14.014 1.00 85.31 69 TRP A O 1
ATOM 533 N N . THR A 1 70 ? 0.921 3.444 -15.760 1.00 85.69 70 THR A N 1
ATOM 534 C CA . THR A 1 70 ? -0.354 3.176 -15.071 1.00 85.69 70 THR A CA 1
ATOM 535 C C . THR A 1 70 ? -0.171 2.426 -13.750 1.00 85.69 70 THR A C 1
ATOM 537 O O . THR A 1 70 ? -0.936 2.618 -12.810 1.00 85.69 70 THR A O 1
ATOM 540 N N . TYR A 1 71 ? 0.844 1.563 -13.651 1.00 86.94 71 TYR A N 1
ATOM 541 C CA . TYR A 1 71 ? 1.131 0.832 -12.418 1.00 86.94 71 TYR A CA 1
ATOM 542 C C . TYR A 1 71 ? 1.554 1.763 -11.268 1.00 86.94 71 TYR A C 1
ATOM 544 O O . TYR A 1 71 ? 0.967 1.684 -10.193 1.00 86.94 71 TYR A O 1
ATOM 552 N N . HIS A 1 72 ? 2.495 2.683 -11.496 1.00 92.38 72 HIS A N 1
ATOM 553 C CA . HIS A 1 72 ? 2.946 3.622 -10.462 1.00 92.38 72 HIS A CA 1
ATOM 554 C C . HIS A 1 72 ? 1.859 4.633 -10.100 1.00 92.38 72 HIS A C 1
ATOM 556 O O . HIS A 1 72 ? 1.659 4.912 -8.924 1.00 92.38 72 HIS A O 1
ATOM 562 N N . ALA A 1 73 ? 1.067 5.082 -11.080 1.00 94.00 73 ALA A N 1
ATOM 563 C CA . ALA A 1 73 ? -0.098 5.925 -10.818 1.00 94.00 73 ALA A CA 1
ATOM 564 C C . ALA A 1 73 ? -1.081 5.279 -9.822 1.00 94.00 73 ALA A C 1
ATOM 566 O O . ALA A 1 73 ? -1.589 5.952 -8.928 1.00 94.00 73 ALA A O 1
ATOM 567 N N . ARG A 1 74 ? -1.322 3.963 -9.935 1.00 95.31 74 ARG A N 1
ATOM 568 C CA . ARG A 1 74 ? -2.175 3.234 -8.982 1.00 95.31 74 ARG A CA 1
ATOM 569 C C . ARG A 1 74 ? -1.577 3.196 -7.582 1.00 95.31 74 ARG A C 1
ATOM 571 O O . ARG A 1 74 ? -2.305 3.412 -6.620 1.00 95.31 74 ARG A O 1
ATOM 578 N N . LEU A 1 75 ? -0.271 2.964 -7.481 1.00 96.06 75 LEU A N 1
ATOM 579 C CA . LEU A 1 75 ? 0.454 2.965 -6.213 1.00 96.06 75 LEU A CA 1
ATOM 580 C C . LEU A 1 75 ? 0.358 4.331 -5.509 1.00 96.06 75 LEU A C 1
ATOM 582 O O . LEU A 1 75 ? 0.005 4.388 -4.333 1.00 96.06 75 LEU A O 1
ATOM 586 N N . TYR A 1 76 ? 0.585 5.430 -6.233 1.00 97.50 76 TYR A N 1
ATOM 587 C CA . TYR A 1 76 ? 0.474 6.787 -5.683 1.00 97.50 76 TYR A CA 1
ATOM 588 C C . TYR A 1 76 ? -0.959 7.125 -5.258 1.00 97.50 76 TYR A C 1
ATOM 590 O O . TYR A 1 76 ? -1.179 7.673 -4.178 1.00 97.50 76 TYR A O 1
ATOM 598 N N . ASN A 1 77 ? -1.955 6.742 -6.061 1.00 97.62 77 ASN A N 1
ATOM 599 C CA . ASN A 1 77 ? -3.358 6.926 -5.696 1.00 97.62 77 ASN A CA 1
ATOM 600 C C . ASN A 1 77 ? -3.742 6.097 -4.465 1.00 97.62 77 ASN A C 1
ATOM 602 O O . ASN A 1 77 ? -4.491 6.574 -3.622 1.00 97.62 77 ASN A O 1
ATOM 606 N N . ALA A 1 78 ? -3.225 4.877 -4.323 1.00 98.12 78 ALA A N 1
ATOM 607 C CA . ALA A 1 78 ? -3.471 4.067 -3.136 1.00 98.12 78 ALA A CA 1
ATOM 608 C C . ALA A 1 78 ? -2.848 4.688 -1.874 1.00 98.12 78 ALA A C 1
ATOM 610 O O . ALA A 1 78 ? -3.483 4.687 -0.820 1.00 98.12 78 ALA A O 1
ATOM 611 N N . ALA A 1 79 ? -1.654 5.282 -1.989 1.00 98.25 79 ALA A N 1
ATOM 612 C CA . ALA A 1 79 ? -1.043 6.052 -0.907 1.00 98.25 79 ALA A CA 1
ATOM 613 C C . ALA A 1 79 ? -1.920 7.243 -0.506 1.00 98.25 79 ALA A C 1
ATOM 615 O O . ALA A 1 79 ? -2.233 7.405 0.671 1.00 98.25 79 ALA A O 1
ATOM 616 N N . LYS A 1 80 ? -2.409 8.017 -1.482 1.00 98.38 80 LYS A N 1
ATOM 617 C CA . LYS A 1 80 ? -3.348 9.113 -1.216 1.00 98.38 80 LYS A CA 1
ATOM 618 C C . LYS A 1 80 ? -4.638 8.625 -0.552 1.00 98.38 80 LYS A C 1
ATOM 620 O O . LYS A 1 80 ? -5.031 9.177 0.471 1.00 98.38 80 LYS A O 1
ATOM 625 N N . TYR A 1 81 ? -5.255 7.563 -1.065 1.00 98.44 81 TYR A N 1
ATOM 626 C CA . TYR A 1 81 ? -6.452 6.968 -0.466 1.00 98.44 81 TYR A CA 1
ATOM 627 C C . TYR A 1 81 ? -6.233 6.585 1.009 1.00 98.44 81 TYR A C 1
ATOM 629 O O . TYR A 1 81 ? -7.094 6.841 1.846 1.00 98.44 81 TYR A O 1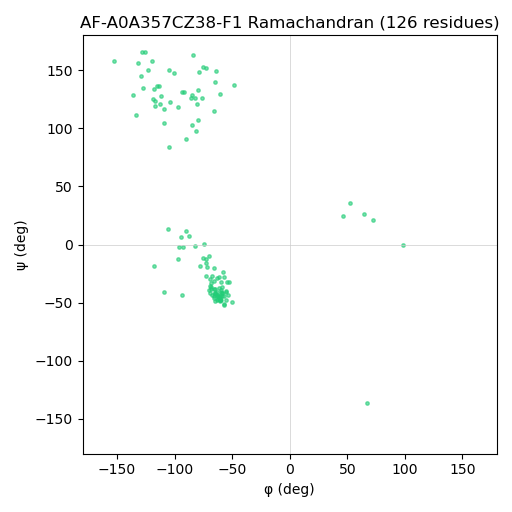
ATOM 637 N N . ALA A 1 82 ? -5.063 6.036 1.362 1.00 98.44 82 ALA A N 1
ATOM 638 C CA . ALA A 1 82 ? -4.730 5.734 2.755 1.00 98.44 82 ALA A CA 1
ATOM 639 C C . ALA A 1 82 ? -4.696 6.992 3.641 1.00 98.44 82 ALA A C 1
ATOM 641 O O . ALA A 1 82 ? -5.144 6.949 4.784 1.00 98.44 82 ALA A O 1
ATOM 642 N N . THR A 1 83 ? -4.206 8.124 3.124 1.00 98.31 83 THR A N 1
ATOM 643 C CA . THR A 1 83 ? -4.184 9.396 3.874 1.00 98.31 83 THR A CA 1
ATOM 644 C C . THR A 1 83 ? -5.574 9.986 4.102 1.00 98.31 83 THR A C 1
ATOM 646 O O . THR A 1 83 ? -5.814 10.623 5.122 1.00 98.31 83 THR A O 1
ATOM 649 N N . GLU A 1 84 ? -6.518 9.727 3.198 1.00 98.00 84 GLU A N 1
ATOM 650 C CA . GLU A 1 84 ? -7.898 10.210 3.309 1.00 98.00 84 GLU A CA 1
ATOM 651 C C . GLU A 1 84 ? -8.708 9.422 4.353 1.00 98.00 84 GL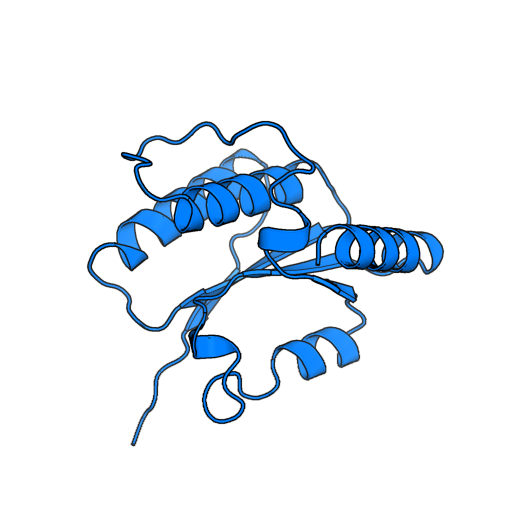U A C 1
ATOM 653 O O . GLU A 1 84 ? -9.830 9.813 4.686 1.00 98.00 84 GLU A O 1
ATOM 658 N N . HIS A 1 85 ? -8.192 8.289 4.849 1.00 97.94 85 HIS A N 1
ATOM 659 C CA . HIS A 1 85 ? -8.954 7.304 5.617 1.00 97.94 85 HIS A CA 1
ATOM 660 C C . HIS A 1 85 ? -8.216 6.843 6.888 1.00 97.94 85 HIS A C 1
ATOM 662 O O . HIS A 1 85 ? -7.215 6.124 6.860 1.00 97.94 85 HIS A O 1
ATOM 668 N N . ALA A 1 86 ? -8.747 7.217 8.057 1.00 96.88 86 ALA A N 1
ATOM 669 C CA . ALA A 1 86 ? -8.132 6.911 9.353 1.00 96.88 86 ALA A CA 1
ATOM 670 C C . ALA A 1 86 ? -8.035 5.399 9.655 1.00 96.88 86 ALA A C 1
ATOM 672 O O . ALA A 1 86 ? -7.109 4.968 10.337 1.00 96.88 86 ALA A O 1
ATOM 673 N N . ASP A 1 87 ? -8.954 4.596 9.115 1.00 97.56 87 ASP A N 1
ATOM 674 C CA . ASP A 1 87 ? -9.028 3.137 9.267 1.00 97.56 87 ASP A CA 1
ATOM 675 C C . ASP A 1 87 ? -8.100 2.360 8.316 1.00 97.56 87 ASP A C 1
ATOM 677 O O . ASP A 1 87 ? -8.061 1.130 8.377 1.00 97.56 87 ASP A O 1
ATOM 681 N N . THR A 1 88 ? -7.358 3.055 7.449 1.00 98.25 88 THR A N 1
ATOM 682 C CA . THR A 1 88 ? -6.589 2.455 6.354 1.00 98.25 88 THR A CA 1
ATOM 683 C C . THR A 1 88 ? -5.088 2.708 6.505 1.00 98.25 88 THR A C 1
ATOM 685 O O . THR A 1 88 ? -4.662 3.835 6.748 1.00 98.25 88 THR A O 1
ATOM 688 N N . GLU A 1 89 ? -4.280 1.664 6.323 1.00 97.88 89 GLU A N 1
ATOM 689 C CA . GLU A 1 89 ? -2.813 1.724 6.305 1.00 97.88 89 GLU A CA 1
ATOM 690 C C . GLU A 1 89 ? -2.259 1.159 4.998 1.00 97.88 89 GLU A C 1
ATOM 692 O O . GLU A 1 89 ? -2.851 0.247 4.419 1.00 97.88 89 GLU A O 1
ATOM 697 N N . LEU A 1 90 ? -1.108 1.667 4.551 1.00 98.31 90 LEU A N 1
ATOM 698 C CA . LEU A 1 90 ? -0.400 1.152 3.380 1.00 98.31 90 LEU A CA 1
ATOM 699 C C . LEU A 1 90 ? 0.907 0.480 3.800 1.00 98.31 90 LEU A C 1
ATOM 701 O O . LEU A 1 90 ? 1.736 1.078 4.485 1.00 98.31 90 LEU A O 1
ATOM 705 N N . VAL A 1 91 ? 1.096 -0.754 3.338 1.00 97.44 91 VAL A N 1
ATOM 706 C CA . VAL A 1 91 ? 2.349 -1.503 3.444 1.00 97.44 91 VAL A CA 1
ATOM 707 C C . VAL A 1 91 ? 2.855 -1.777 2.035 1.00 97.44 91 VAL A C 1
ATOM 709 O O . VAL A 1 91 ? 2.137 -2.363 1.224 1.00 97.44 91 VAL A O 1
ATOM 712 N N . GLN A 1 92 ? 4.085 -1.356 1.740 1.00 95.88 92 GLN A N 1
ATOM 713 C CA . GLN A 1 92 ? 4.704 -1.558 0.433 1.00 95.88 92 GLN A CA 1
ATOM 714 C C . GLN A 1 92 ? 5.735 -2.691 0.478 1.00 95.88 92 GLN A C 1
ATOM 716 O O . GLN A 1 92 ? 6.706 -2.626 1.234 1.00 95.88 92 GLN A O 1
ATOM 721 N N . LEU A 1 93 ? 5.548 -3.702 -0.372 1.00 93.12 93 LEU A N 1
ATOM 722 C CA . LEU A 1 93 ? 6.542 -4.741 -0.637 1.00 93.12 93 LEU A CA 1
ATOM 723 C C . LEU A 1 93 ? 7.524 -4.260 -1.705 1.00 93.12 93 LEU A C 1
ATOM 725 O O . LEU A 1 93 ? 7.111 -3.810 -2.781 1.00 93.12 93 LEU A O 1
ATOM 729 N N . VAL A 1 94 ? 8.818 -4.361 -1.412 1.00 90.56 94 VAL A N 1
ATOM 730 C CA . VAL A 1 94 ? 9.892 -3.875 -2.287 1.00 90.56 94 VAL A CA 1
ATOM 731 C C . VAL A 1 94 ? 11.005 -4.908 -2.374 1.00 90.56 94 VAL A C 1
ATOM 733 O O . VAL A 1 94 ? 11.521 -5.323 -1.343 1.00 90.56 94 VAL A O 1
ATOM 736 N N . SER A 1 95 ? 11.421 -5.284 -3.584 1.00 82.25 95 SER A N 1
ATOM 737 C CA . SER A 1 95 ? 12.569 -6.186 -3.766 1.00 82.25 95 SER A CA 1
ATOM 738 C C . SER A 1 95 ? 13.880 -5.442 -3.972 1.00 82.25 95 SER A C 1
ATOM 740 O O . SER A 1 95 ? 14.886 -5.759 -3.339 1.00 82.25 95 SER A O 1
ATOM 742 N N . PHE A 1 96 ? 13.874 -4.394 -4.798 1.00 76.62 96 PHE A N 1
ATOM 743 C CA . PHE A 1 96 ? 15.081 -3.646 -5.139 1.00 76.62 96 PHE A CA 1
ATOM 744 C C . PHE A 1 96 ? 15.013 -2.222 -4.593 1.00 76.62 96 PHE A C 1
ATOM 7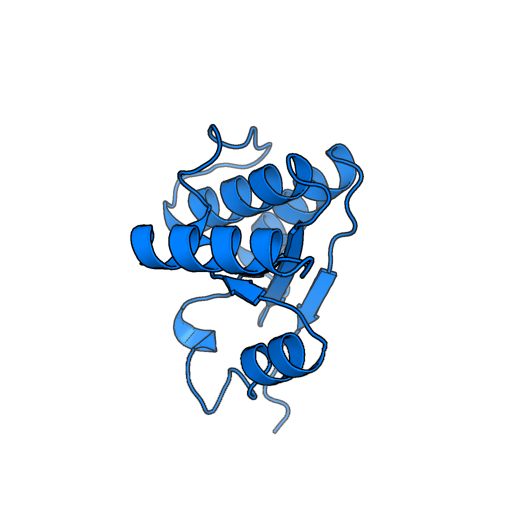46 O O . PHE A 1 96 ? 14.004 -1.539 -4.710 1.00 76.62 96 PHE A O 1
ATOM 753 N N . GLY A 1 97 ? 16.114 -1.749 -4.013 1.00 73.62 97 GLY A N 1
ATOM 754 C CA . GLY A 1 97 ? 16.239 -0.369 -3.531 1.00 73.62 97 GLY A CA 1
ATOM 755 C C . GLY A 1 97 ? 16.789 0.607 -4.575 1.00 73.62 97 GLY A C 1
ATOM 756 O O . GLY A 1 97 ? 17.206 1.699 -4.208 1.00 73.62 97 GLY A O 1
ATOM 757 N N . CYS A 1 98 ? 16.876 0.213 -5.850 1.00 80.56 98 CYS A N 1
ATOM 758 C CA . CYS A 1 98 ? 17.518 0.994 -6.908 1.00 80.56 98 CYS A CA 1
ATOM 759 C C . CYS A 1 98 ? 16.616 1.178 -8.138 1.00 80.56 98 CYS A C 1
ATOM 761 O O . CYS A 1 98 ? 15.589 0.518 -8.301 1.00 80.56 98 CYS A O 1
ATOM 763 N N . GLY A 1 99 ? 17.002 2.107 -9.016 1.00 85.94 99 GLY A N 1
ATOM 764 C CA . GLY A 1 99 ? 16.259 2.409 -10.237 1.00 85.94 99 GLY A CA 1
ATOM 765 C C . GLY A 1 99 ? 14.895 3.035 -9.950 1.00 85.94 99 GLY A C 1
ATOM 766 O O . GLY A 1 99 ? 14.768 3.926 -9.111 1.00 85.94 99 GLY A O 1
ATOM 767 N N . ILE A 1 100 ? 13.867 2.575 -10.664 1.00 86.38 100 ILE A N 1
ATOM 768 C CA . ILE A 1 100 ? 12.515 3.137 -10.549 1.00 86.38 100 ILE A CA 1
ATOM 769 C C . ILE A 1 100 ? 11.872 2.853 -9.188 1.00 86.38 100 ILE A C 1
ATOM 771 O O . ILE A 1 100 ? 11.044 3.639 -8.736 1.00 86.38 100 ILE A O 1
ATOM 775 N N . ASP A 1 101 ? 12.267 1.763 -8.522 1.00 85.75 101 ASP A N 1
ATOM 776 C CA . ASP A 1 101 ? 11.730 1.410 -7.210 1.00 85.75 101 ASP A CA 1
ATOM 777 C C . ASP A 1 101 ? 12.059 2.506 -6.196 1.00 85.75 101 ASP A C 1
ATOM 779 O O . ASP A 1 101 ? 11.131 2.995 -5.560 1.00 85.75 101 ASP A O 1
ATOM 783 N N . ALA A 1 102 ? 13.308 2.990 -6.162 1.00 87.88 102 ALA A N 1
ATOM 784 C CA . ALA A 1 102 ? 13.742 4.076 -5.278 1.00 87.88 102 ALA A CA 1
ATOM 785 C C . ALA A 1 102 ? 12.886 5.345 -5.439 1.00 87.88 102 ALA A C 1
ATOM 787 O O . ALA A 1 102 ? 12.373 5.886 -4.462 1.00 87.88 102 ALA A O 1
ATOM 788 N N . ILE A 1 103 ? 12.656 5.760 -6.689 1.00 91.56 103 ILE A N 1
ATOM 789 C CA . ILE A 1 103 ? 11.836 6.936 -7.013 1.00 91.56 103 ILE A CA 1
ATOM 790 C C . ILE A 1 103 ? 10.399 6.728 -6.523 1.00 91.56 103 ILE A C 1
ATOM 792 O O . ILE A 1 103 ? 9.819 7.595 -5.876 1.00 91.56 103 ILE A O 1
ATOM 796 N N . THR A 1 104 ? 9.819 5.559 -6.806 1.00 92.69 104 THR A N 1
ATOM 797 C CA . THR A 1 104 ? 8.424 5.281 -6.445 1.00 92.69 104 THR A CA 1
ATOM 798 C C . THR A 1 104 ? 8.229 5.146 -4.939 1.00 92.69 104 THR A C 1
ATOM 800 O O . THR A 1 104 ? 7.206 5.584 -4.425 1.00 92.69 104 THR A O 1
ATOM 803 N N . THR A 1 105 ? 9.196 4.572 -4.218 1.00 93.75 105 THR A N 1
ATOM 804 C CA . THR A 1 105 ? 9.132 4.432 -2.759 1.00 93.75 105 THR A CA 1
ATOM 805 C C . THR A 1 105 ? 9.273 5.771 -2.054 1.00 93.75 105 THR A C 1
ATOM 807 O O . THR A 1 105 ? 8.561 6.012 -1.082 1.00 93.75 105 THR A O 1
ATOM 810 N N . ASP A 1 106 ? 10.142 6.655 -2.549 1.00 94.81 106 ASP A N 1
ATOM 811 C CA . ASP A 1 106 ? 10.300 7.992 -1.976 1.00 94.81 106 ASP A CA 1
ATOM 812 C C . ASP A 1 106 ? 9.056 8.853 -2.227 1.00 94.81 106 ASP A C 1
ATOM 814 O O . ASP A 1 106 ? 8.595 9.543 -1.317 1.00 94.81 106 ASP A O 1
ATOM 818 N N . GLU A 1 107 ? 8.438 8.742 -3.408 1.00 96.44 107 GLU A N 1
ATOM 819 C CA . GLU A 1 107 ? 7.180 9.437 -3.698 1.00 96.44 107 GLU A CA 1
ATOM 820 C C . GLU A 1 107 ? 6.019 8.910 -2.836 1.00 96.44 107 GLU A C 1
ATOM 822 O O . GLU A 1 107 ? 5.271 9.695 -2.254 1.00 96.44 107 GLU A O 1
ATOM 827 N N . VAL A 1 108 ? 5.878 7.586 -2.681 1.00 97.25 108 VAL A N 1
ATOM 828 C CA . VAL A 1 108 ? 4.861 6.992 -1.789 1.00 97.25 108 VAL A CA 1
ATOM 829 C C . VAL A 1 108 ? 5.067 7.437 -0.345 1.00 97.25 108 VAL A C 1
ATOM 831 O O . VAL A 1 108 ? 4.095 7.813 0.317 1.00 97.25 108 VAL A O 1
ATOM 834 N N . ARG A 1 109 ? 6.318 7.430 0.136 1.00 97.56 109 ARG A N 1
ATOM 835 C CA . ARG A 1 109 ? 6.669 7.934 1.467 1.00 97.56 109 ARG A CA 1
ATOM 836 C C . ARG A 1 109 ? 6.229 9.390 1.621 1.00 97.56 109 ARG A C 1
ATOM 838 O O . ARG A 1 109 ? 5.499 9.694 2.559 1.00 97.56 109 ARG A O 1
ATOM 845 N N . SER A 1 110 ? 6.595 10.251 0.671 1.00 97.94 110 SER A N 1
ATOM 846 C CA . SER A 1 110 ? 6.238 11.676 0.669 1.00 97.94 110 SER A CA 1
ATOM 847 C C . SER A 1 110 ? 4.721 11.900 0.713 1.00 97.94 110 SER A C 1
ATOM 849 O O . SER A 1 110 ? 4.230 12.709 1.501 1.00 97.94 110 SER A O 1
ATOM 851 N N . ILE A 1 111 ? 3.941 11.157 -0.083 1.00 98.06 111 ILE A N 1
ATOM 852 C CA . ILE A 1 111 ? 2.472 11.245 -0.071 1.00 98.06 111 ILE A CA 1
ATOM 853 C C . ILE A 1 111 ? 1.907 10.888 1.311 1.00 98.06 111 ILE A C 1
ATOM 855 O O . ILE A 1 111 ? 1.080 11.636 1.833 1.00 98.06 111 ILE A O 1
ATOM 859 N N . LEU A 1 112 ? 2.351 9.778 1.910 1.00 98.38 112 LEU A N 1
ATOM 860 C CA . LEU A 1 112 ? 1.854 9.331 3.215 1.00 98.38 112 LEU A CA 1
ATOM 861 C C . LEU A 1 112 ? 2.238 10.298 4.338 1.00 98.38 112 LEU A C 1
ATOM 863 O O . LEU A 1 112 ? 1.376 10.677 5.128 1.00 98.38 112 LEU A O 1
ATOM 867 N N . GLU A 1 113 ? 3.494 10.742 4.374 1.00 97.69 113 GLU A N 1
ATOM 868 C CA . GLU A 1 113 ? 3.997 11.659 5.401 1.00 97.69 113 GLU A CA 1
ATOM 869 C C . GLU A 1 113 ? 3.310 13.028 5.327 1.00 97.69 113 GLU A C 1
ATOM 871 O O . GLU A 1 113 ? 2.889 13.555 6.359 1.00 97.69 113 GLU A O 1
ATOM 876 N N . ARG A 1 114 ? 3.087 13.573 4.118 1.00 96.88 114 ARG A N 1
ATOM 877 C CA . ARG A 1 114 ? 2.287 14.801 3.925 1.00 96.88 114 ARG A CA 1
ATOM 878 C C . ARG A 1 114 ? 0.855 14.649 4.443 1.00 96.88 114 ARG A C 1
ATOM 880 O O . ARG A 1 114 ? 0.275 15.620 4.921 1.00 96.88 114 ARG A O 1
ATOM 887 N N . GLY A 1 115 ? 0.294 13.443 4.362 1.00 96.31 115 GLY A N 1
ATOM 888 C CA . GLY A 1 115 ? -1.024 13.101 4.895 1.00 96.31 115 GLY A CA 1
ATOM 889 C C . GLY A 1 115 ? -1.035 12.657 6.362 1.00 96.31 115 GLY A C 1
ATOM 890 O O . GLY A 1 115 ? -2.070 12.197 6.839 1.00 96.31 115 G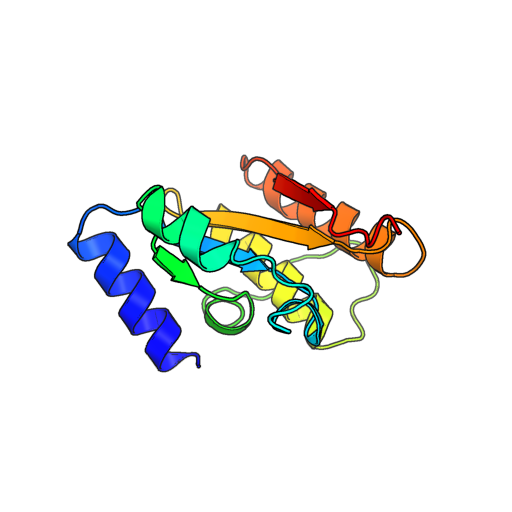LY A O 1
ATOM 891 N N . GLY A 1 116 ? 0.091 12.755 7.080 1.00 97.00 116 GLY A N 1
ATOM 892 C CA . GLY A 1 116 ? 0.192 12.386 8.496 1.00 97.00 116 GLY A CA 1
ATOM 893 C C . GLY A 1 116 ? 0.150 10.878 8.773 1.00 97.00 116 GLY A C 1
ATOM 894 O O . GLY A 1 116 ? -0.171 10.469 9.890 1.00 97.00 116 GLY A O 1
ATOM 895 N N . LYS A 1 117 ? 0.452 10.042 7.775 1.00 97.62 117 LYS A N 1
ATOM 896 C CA . LYS A 1 117 ? 0.524 8.578 7.886 1.00 97.62 117 LYS A CA 1
ATOM 897 C C . LYS A 1 117 ? 1.975 8.103 7.894 1.00 97.62 117 LYS A C 1
ATOM 899 O O . LYS A 1 117 ? 2.849 8.710 7.282 1.00 97.62 117 LYS A O 1
ATOM 904 N N . LEU A 1 118 ? 2.225 6.981 8.568 1.00 96.69 118 LEU A N 1
ATOM 905 C CA . LEU A 1 118 ? 3.538 6.338 8.564 1.00 96.69 118 LEU A CA 1
ATOM 906 C C . LEU A 1 118 ? 3.723 5.531 7.279 1.00 96.69 118 LEU A C 1
ATOM 908 O O . LEU A 1 118 ? 2.865 4.729 6.909 1.00 96.69 118 LEU A O 1
ATOM 912 N N . TYR A 1 119 ? 4.873 5.691 6.631 1.00 97.50 119 TYR A N 1
ATOM 913 C CA . TYR A 1 119 ? 5.275 4.815 5.539 1.00 97.50 119 TYR A CA 1
ATOM 914 C C . TYR A 1 119 ? 5.868 3.514 6.089 1.00 97.50 119 TYR A C 1
ATOM 916 O O . TYR A 1 119 ? 6.870 3.535 6.803 1.00 97.50 119 TYR A O 1
ATOM 924 N N . THR A 1 120 ? 5.259 2.379 5.734 1.00 96.19 120 THR A N 1
ATOM 925 C CA . THR A 1 120 ? 5.746 1.045 6.108 1.00 96.19 120 THR A CA 1
ATOM 926 C C . THR A 1 120 ? 6.230 0.298 4.872 1.00 96.19 120 THR A C 1
ATOM 928 O O . THR A 1 120 ? 5.459 0.035 3.949 1.00 96.19 120 THR A O 1
ATOM 931 N N . GLN A 1 121 ? 7.505 -0.085 4.878 1.00 93.88 121 GLN A N 1
ATOM 932 C CA . GLN A 1 121 ? 8.137 -0.862 3.817 1.00 93.88 121 GLN A CA 1
ATOM 933 C C . GLN A 1 121 ? 8.567 -2.226 4.351 1.00 93.88 121 GLN A C 1
ATOM 935 O O . GLN A 1 121 ? 9.169 -2.313 5.420 1.00 93.88 121 GLN A O 1
ATOM 940 N N . ILE A 1 122 ? 8.306 -3.277 3.576 1.00 91.88 122 ILE A N 1
ATOM 941 C CA . ILE A 1 122 ? 8.853 -4.613 3.808 1.00 91.88 122 ILE A CA 1
ATOM 942 C C . ILE A 1 122 ? 9.727 -4.959 2.609 1.00 91.88 122 ILE A C 1
ATOM 944 O O . ILE A 1 122 ? 9.249 -4.999 1.472 1.00 91.88 122 ILE A O 1
ATOM 948 N N . LYS A 1 123 ? 11.016 -5.188 2.865 1.00 88.69 123 LYS A N 1
ATOM 949 C CA . LYS A 1 123 ? 11.945 -5.619 1.826 1.00 88.69 123 LYS A CA 1
ATOM 950 C C . LYS A 1 123 ? 11.836 -7.135 1.634 1.00 88.69 123 LYS A C 1
ATOM 952 O O . LYS A 1 123 ? 11.967 -7.870 2.610 1.00 88.69 123 LYS A O 1
ATOM 957 N N . ILE A 1 124 ? 11.602 -7.577 0.401 1.00 85.50 124 ILE A N 1
ATOM 958 C CA . ILE A 1 124 ? 11.521 -8.989 0.008 1.00 85.50 124 ILE A CA 1
ATOM 959 C C . ILE A 1 124 ? 12.757 -9.310 -0.831 1.00 85.50 124 ILE A C 1
ATOM 961 O O . ILE A 1 124 ? 12.851 -8.877 -1.977 1.00 85.50 124 ILE A O 1
ATOM 965 N N . ASP A 1 125 ? 13.717 -10.013 -0.241 1.00 73.88 125 ASP A N 1
ATOM 966 C CA . ASP A 1 125 ? 14.983 -10.378 -0.879 1.00 73.88 125 ASP A CA 1
ATOM 967 C C . ASP A 1 125 ? 15.183 -11.888 -0.740 1.00 73.88 125 ASP A C 1
ATOM 969 O O . ASP A 1 125 ? 14.967 -12.440 0.343 1.00 73.88 125 ASP A O 1
ATOM 973 N N . GLU A 1 126 ? 15.581 -12.550 -1.822 1.00 57.62 126 GLU A N 1
ATOM 974 C CA . GLU A 1 126 ? 15.974 -13.955 -1.781 1.00 57.62 126 GLU A CA 1
ATOM 975 C C . GLU A 1 126 ? 17.422 -14.003 -1.281 1.00 57.62 126 GLU A C 1
ATOM 977 O O . GLU A 1 126 ? 18.364 -13.764 -2.033 1.00 57.62 126 GLU A O 1
ATOM 982 N N . ILE A 1 127 ? 17.620 -14.258 0.015 1.00 50.44 127 ILE A N 1
ATOM 983 C CA . ILE A 1 127 ? 18.946 -14.635 0.514 1.00 50.44 127 ILE A CA 1
ATOM 984 C C . ILE A 1 127 ? 19.070 -16.143 0.306 1.00 50.44 127 ILE A C 1
ATOM 986 O O . ILE A 1 127 ? 18.474 -16.915 1.059 1.00 50.44 127 ILE A O 1
ATOM 990 N N . THR A 1 128 ? 19.806 -16.545 -0.732 1.00 46.50 128 THR A N 1
ATOM 991 C CA . THR A 1 128 ? 20.303 -17.922 -0.876 1.00 46.50 128 THR A CA 1
ATOM 992 C C . THR A 1 128 ? 21.464 -18.177 0.079 1.00 46.50 128 THR A C 1
ATOM 994 O O . THR A 1 128 ? 22.326 -17.276 0.221 1.00 46.50 128 THR A O 1
#

Secondary structure (DSSP, 8-state):
-HHHHHHHHHHHHHTTPPEEEEE--GGGGSTTTSTTHHHHHHHTTPEEE-HHHHTTSSPPPP-SS----HHHHHHHHHHHHHHT-TTEEEEEEES-SSTHHHHHHHHHHHHHH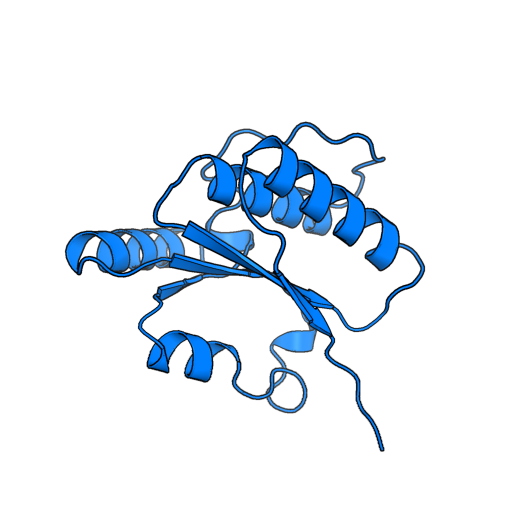HTT---EEEE-----

Mean predicted aligned error: 3.77 Å

Nearest PDB structures (foldseek):
  5br4-assembly1_B  TM=5.032E-01  e=2.826E+00  Escherichia coli
  8rf1-assembly1_B  TM=4.091E-01  e=4.787E+00  Bacillus subtilis
  8z91-assembly1_A  TM=4.179E-01  e=3.929E+00  soil metagenome
  3fnr-assembly1_A  TM=4.859E-01  e=9.881E+00  Campylobacter jejuni